Protein AF-A0A7K2LW72-F1 (afdb_monomer_lite)

pLDDT: mean 91.57, std 6.35, range [58.47, 97.62]

Foldseek 3Di:
DPADPPPVVVVVVVVVVLVVVVVVVVLCQQFAQLQVNCVVPDPDCPLSCQLQVQLVVVVHHRRGGRSNNRSVVRD

Secondary structure (DSSP, 8-state):
--SPSS-HHHHHHHHHHHHHTTHHHHHHHHHS-HHHHHHHH-SSHHHHHHHHHHHHHTT--TTSTTHHHHHHHT-

Radius of gyration: 13.93 Å; chains: 1; bounding box: 29×28×32 Å

Sequence (75 aa):
LFAPFPPVRAGVRLLARLRGAGGLRVARTMLLPVRRMGEEEFHGEGGRLLLAGNALHADLAPESAGSGGFGWLMS

Structure (mmCIF, N/CA/C/O backbone):
data_AF-A0A7K2LW72-F1
#
_entry.id   AF-A0A7K2LW72-F1
#
loop_
_atom_site.group_PDB
_atom_site.id
_atom_site.type_symbol
_atom_site.label_atom_id
_atom_site.label_alt_id
_atom_site.label_comp_id
_atom_site.label_asym_id
_atom_site.label_entity_id
_atom_site.label_seq_id
_atom_site.pdbx_PDB_ins_code
_atom_site.Cartn_x
_atom_site.Cartn_y
_atom_site.Cartn_z
_atom_site.occupancy
_atom_site.B_iso_or_equiv
_atom_site.auth_seq_id
_atom_site.auth_comp_id
_atom_site.auth_asym_id
_atom_site.auth_atom_id
_atom_site.pdbx_PDB_model_num
ATOM 1 N N . LEU A 1 1 ? 14.554 -13.879 -5.608 1.00 58.47 1 LEU A N 1
ATOM 2 C CA . LEU A 1 1 ? 15.894 -13.633 -6.187 1.00 58.47 1 LEU A CA 1
ATOM 3 C C . LEU A 1 1 ? 16.269 -14.637 -7.282 1.00 58.47 1 LEU A C 1
ATOM 5 O O . LEU A 1 1 ? 16.849 -14.214 -8.263 1.00 58.47 1 LEU A O 1
ATOM 9 N N . PHE A 1 2 ? 15.890 -15.921 -7.188 1.00 80.12 2 PHE A N 1
ATOM 10 C CA . PHE A 1 2 ? 16.255 -16.947 -8.192 1.00 80.12 2 PHE A CA 1
ATOM 11 C C . PHE A 1 2 ? 15.305 -17.097 -9.397 1.00 80.12 2 PHE A C 1
ATOM 13 O O . PHE A 1 2 ? 15.443 -18.037 -10.172 1.00 80.12 2 PHE A O 1
ATOM 20 N N . ALA A 1 3 ? 14.314 -16.216 -9.548 1.00 77.19 3 ALA A N 1
ATOM 21 C CA . ALA A 1 3 ? 13.419 -16.220 -10.705 1.00 77.19 3 ALA A CA 1
ATOM 22 C C . ALA A 1 3 ? 13.745 -15.011 -11.593 1.00 77.19 3 ALA A C 1
ATOM 24 O O . ALA A 1 3 ? 13.949 -13.926 -11.040 1.00 77.19 3 ALA A O 1
ATOM 25 N N . PRO A 1 4 ? 13.785 -15.171 -12.929 1.00 86.50 4 PRO A N 1
ATOM 26 C CA . PRO A 1 4 ? 14.082 -14.071 -13.834 1.00 86.50 4 PRO A CA 1
ATOM 27 C C . PRO A 1 4 ? 13.005 -12.989 -13.738 1.00 86.50 4 PRO A C 1
ATOM 29 O O . PRO A 1 4 ? 11.815 -13.277 -13.572 1.00 86.50 4 PRO A O 1
ATOM 32 N N . PHE A 1 5 ? 13.441 -11.738 -13.844 1.00 85.81 5 PHE A N 1
ATOM 33 C CA . PHE A 1 5 ? 12.547 -10.609 -14.039 1.00 85.81 5 PHE A CA 1
ATOM 34 C C . PHE A 1 5 ? 12.248 -10.464 -15.545 1.00 85.81 5 PHE A C 1
ATOM 36 O O . PHE A 1 5 ? 13.180 -10.571 -16.342 1.00 85.81 5 PHE A O 1
ATOM 43 N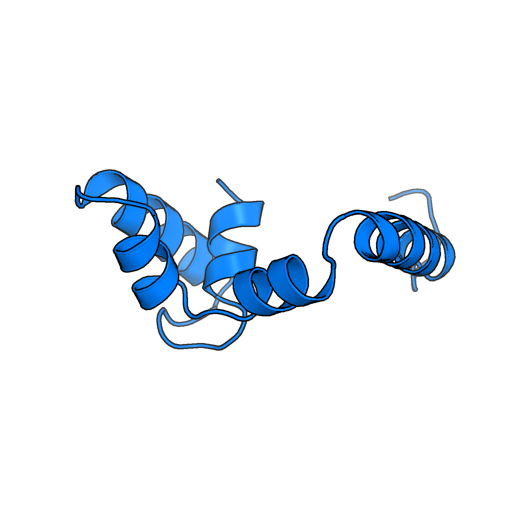 N . PRO A 1 6 ? 10.990 -10.215 -15.952 1.00 86.50 6 PRO A N 1
ATOM 44 C CA . PRO A 1 6 ? 9.818 -10.004 -15.103 1.00 86.50 6 PRO A CA 1
ATOM 45 C C . PRO A 1 6 ? 9.215 -11.314 -14.554 1.00 86.50 6 PRO A C 1
ATOM 47 O O . PRO A 1 6 ? 9.177 -12.327 -15.255 1.00 86.50 6 PRO A O 1
ATOM 50 N N . PRO A 1 7 ? 8.677 -11.317 -13.317 1.00 87.56 7 PRO A N 1
ATOM 51 C CA . PRO A 1 7 ? 8.163 -12.516 -12.653 1.00 87.56 7 PRO A CA 1
ATOM 52 C C . PRO A 1 7 ? 6.756 -12.911 -13.151 1.00 87.56 7 PRO A C 1
ATOM 54 O O . PRO A 1 7 ? 5.818 -13.064 -12.365 1.00 87.56 7 PRO A O 1
ATOM 57 N N . VAL A 1 8 ? 6.595 -13.119 -14.464 1.00 92.75 8 VAL A N 1
ATOM 58 C CA . VAL A 1 8 ? 5.299 -13.368 -15.129 1.00 92.75 8 VAL A CA 1
ATOM 59 C C . VAL A 1 8 ? 4.562 -14.559 -14.514 1.00 92.75 8 VAL A C 1
ATOM 61 O O . VAL A 1 8 ? 3.386 -14.462 -14.167 1.00 92.75 8 VAL A O 1
ATOM 64 N N . ARG A 1 9 ? 5.259 -15.682 -14.296 1.00 91.00 9 ARG A N 1
ATOM 65 C CA . ARG A 1 9 ? 4.655 -16.900 -13.726 1.00 91.00 9 ARG A CA 1
ATOM 66 C C . ARG A 1 9 ? 4.119 -16.675 -12.311 1.00 91.00 9 ARG A C 1
ATOM 68 O O . ARG A 1 9 ? 3.068 -17.208 -11.956 1.00 91.00 9 ARG A O 1
ATOM 75 N N . ALA A 1 10 ? 4.837 -15.900 -11.497 1.00 89.44 10 ALA A N 1
ATOM 76 C CA . ALA A 1 10 ? 4.388 -15.567 -10.151 1.00 89.44 10 ALA A CA 1
ATOM 77 C C . ALA A 1 10 ? 3.150 -14.660 -10.198 1.00 89.44 10 ALA A C 1
ATOM 79 O O . ALA A 1 10 ? 2.197 -14.924 -9.463 1.00 89.44 10 ALA A O 1
ATOM 80 N N . GLY A 1 11 ? 3.135 -13.677 -11.107 1.00 88.69 11 GLY A N 1
ATOM 81 C CA . GLY A 1 11 ? 1.993 -12.792 -11.343 1.00 88.69 11 GLY A CA 1
ATOM 82 C C . GLY A 1 11 ? 0.733 -13.549 -11.770 1.00 88.69 11 GLY A C 1
ATOM 83 O O . GLY A 1 11 ? -0.310 -13.414 -11.136 1.00 88.69 11 GLY A O 1
ATOM 84 N N . VAL A 1 12 ? 0.830 -14.433 -12.767 1.00 92.31 12 VAL A N 1
ATOM 85 C CA . VAL A 1 12 ? -0.311 -15.250 -13.227 1.00 92.31 12 VAL A CA 1
ATOM 86 C C . VAL A 1 12 ? -0.853 -16.138 -12.103 1.00 92.31 12 VAL A C 1
ATOM 88 O O . VAL A 1 12 ? -2.064 -16.225 -11.901 1.00 92.31 12 VAL A O 1
ATOM 91 N N . ARG A 1 13 ? 0.031 -16.762 -11.315 1.00 91.56 13 ARG A N 1
ATOM 92 C CA . ARG A 1 13 ? -0.377 -17.588 -10.169 1.00 91.56 13 ARG A CA 1
ATOM 93 C C . ARG A 1 13 ? -1.084 -16.770 -9.086 1.00 91.56 13 ARG A C 1
ATOM 95 O O . ARG A 1 13 ? -2.030 -17.267 -8.479 1.00 91.56 13 ARG A O 1
ATOM 102 N N . LEU A 1 14 ? -0.630 -15.544 -8.828 1.00 88.81 14 LEU A N 1
ATOM 103 C CA . LEU A 1 14 ? -1.295 -14.635 -7.896 1.00 88.81 14 LEU A CA 1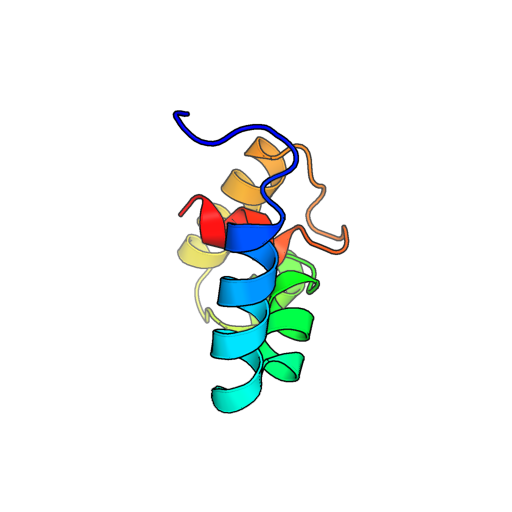
ATOM 104 C C . LEU A 1 14 ? -2.698 -14.278 -8.400 1.00 88.81 14 LEU A C 1
ATOM 106 O O . LEU A 1 14 ? -3.662 -14.443 -7.658 1.00 88.81 14 LEU A O 1
ATOM 110 N N . LEU A 1 15 ? -2.826 -13.883 -9.669 1.00 89.06 15 LEU A N 1
ATOM 111 C CA . LEU A 1 15 ? -4.120 -13.564 -10.282 1.00 89.06 15 LEU A CA 1
ATOM 112 C C . LEU A 1 15 ? -5.100 -14.741 -10.203 1.00 89.06 15 LEU A C 1
ATOM 114 O O . LEU A 1 15 ? -6.259 -14.552 -9.836 1.00 89.06 15 LEU A O 1
ATOM 118 N N . ALA A 1 16 ? -4.633 -15.964 -10.472 1.00 90.06 16 ALA A N 1
ATOM 119 C CA . ALA A 1 16 ? -5.453 -17.168 -10.361 1.00 90.06 16 ALA A CA 1
ATOM 120 C C . ALA A 1 16 ? -5.988 -17.389 -8.933 1.00 90.06 16 ALA A C 1
ATOM 122 O O . ALA A 1 16 ? -7.149 -17.756 -8.766 1.00 90.06 16 ALA A O 1
ATOM 123 N N . ARG A 1 17 ? -5.174 -17.120 -7.902 1.00 87.62 17 ARG A N 1
ATOM 124 C CA . ARG A 1 17 ? -5.597 -17.217 -6.492 1.00 87.62 17 ARG A CA 1
ATOM 125 C C . ARG A 1 17 ? -6.583 -16.123 -6.104 1.00 87.62 17 ARG A C 1
ATOM 127 O O . ARG A 1 17 ? -7.583 -16.405 -5.452 1.00 87.62 17 ARG A O 1
ATOM 134 N N . LEU A 1 18 ? -6.332 -14.892 -6.542 1.00 87.19 18 LEU A N 1
ATOM 135 C CA . LEU A 1 18 ? -7.208 -13.758 -6.260 1.00 87.19 18 L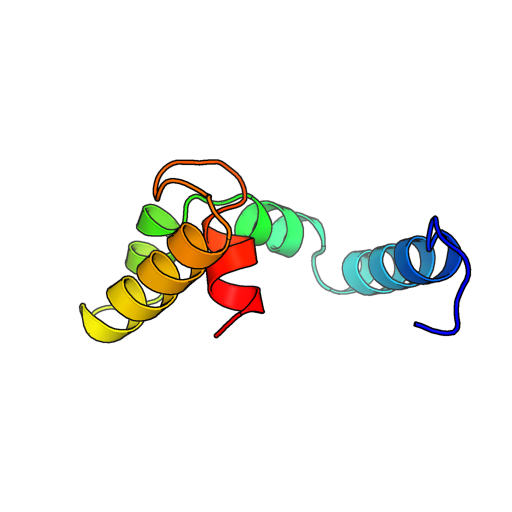EU A CA 1
ATOM 136 C C . LEU A 1 18 ? -8.583 -13.924 -6.917 1.00 87.19 18 LEU A C 1
ATOM 138 O O . LEU A 1 18 ? -9.592 -13.565 -6.316 1.00 87.19 18 LEU A O 1
ATOM 142 N N . ARG A 1 19 ? -8.659 -14.530 -8.108 1.00 83.00 19 ARG A N 1
ATOM 143 C CA . ARG A 1 19 ? -9.928 -14.763 -8.815 1.00 83.00 19 ARG A CA 1
ATOM 144 C C . ARG A 1 19 ? -10.952 -15.549 -7.980 1.00 83.00 19 ARG A C 1
ATOM 146 O O . ARG A 1 19 ? -12.133 -15.233 -8.054 1.00 83.00 19 ARG A O 1
ATOM 153 N N . GLY A 1 20 ? -10.521 -16.531 -7.184 1.00 78.12 20 GLY A N 1
ATOM 154 C CA . GLY A 1 20 ? -11.415 -17.342 -6.341 1.00 78.12 20 GLY A CA 1
ATOM 155 C C . GLY A 1 20 ? -11.770 -16.724 -4.983 1.00 78.12 20 GLY A C 1
ATOM 156 O O . GLY A 1 20 ? -12.737 -17.147 -4.363 1.00 78.12 20 GLY A O 1
ATOM 157 N N . ALA A 1 21 ? -11.016 -15.720 -4.525 1.00 75.69 21 ALA A N 1
ATOM 158 C CA . ALA A 1 21 ? -11.089 -15.181 -3.162 1.00 75.69 21 ALA A CA 1
ATOM 159 C C . ALA A 1 21 ? -11.655 -13.748 -3.089 1.00 75.69 21 ALA A C 1
ATOM 161 O O . ALA A 1 21 ? -11.426 -13.032 -2.118 1.00 75.69 21 ALA A O 1
ATOM 162 N N . GLY A 1 22 ? -12.360 -13.289 -4.128 1.00 81.56 22 GLY A N 1
ATOM 163 C CA . GLY A 1 22 ? -12.849 -11.909 -4.196 1.00 81.56 22 GLY A CA 1
ATOM 164 C C . GLY A 1 22 ? -11.769 -10.909 -4.619 1.00 81.56 22 GLY A C 1
ATOM 165 O O . GLY A 1 22 ? -11.645 -9.834 -4.038 1.00 81.56 22 GLY A O 1
ATOM 166 N N . GLY A 1 23 ? -10.991 -11.239 -5.651 1.00 86.19 23 GLY A N 1
ATOM 167 C CA . GLY A 1 23 ? -9.829 -10.469 -6.104 1.00 86.19 23 GLY A CA 1
ATOM 168 C C . GLY A 1 23 ? -10.082 -8.990 -6.399 1.00 86.19 23 GLY A C 1
ATOM 169 O O . GLY A 1 23 ? -9.178 -8.190 -6.201 1.00 86.19 23 GLY A O 1
ATOM 170 N N . LEU A 1 24 ? -11.301 -8.599 -6.787 1.00 88.44 24 LEU A N 1
ATOM 171 C CA . LEU A 1 24 ? -11.666 -7.183 -6.943 1.00 88.44 24 LEU A CA 1
ATOM 172 C C . LEU A 1 24 ? -11.670 -6.426 -5.611 1.00 88.44 24 LEU A C 1
ATOM 174 O O . LEU A 1 24 ? -11.249 -5.275 -5.564 1.00 88.44 24 LEU A O 1
ATOM 178 N N . ARG A 1 25 ? -12.105 -7.070 -4.522 1.00 87.81 25 ARG A N 1
ATOM 179 C CA . ARG A 1 25 ? -12.042 -6.488 -3.177 1.00 87.81 25 ARG A CA 1
ATOM 180 C C . ARG A 1 25 ? -10.591 -6.319 -2.751 1.00 87.81 25 ARG A C 1
ATOM 182 O O . ARG A 1 25 ? -10.223 -5.238 -2.317 1.00 87.81 25 ARG A O 1
ATOM 189 N N . VAL A 1 26 ? -9.769 -7.350 -2.953 1.00 88.38 26 VAL A N 1
ATOM 190 C CA . VAL A 1 26 ? -8.332 -7.281 -2.652 1.00 88.38 26 VAL A CA 1
ATOM 191 C C . VAL A 1 26 ? -7.654 -6.189 -3.478 1.00 88.38 26 VAL A C 1
ATOM 193 O O . VAL A 1 26 ? -6.921 -5.382 -2.923 1.00 88.38 26 VAL A O 1
ATOM 196 N N . ALA A 1 27 ? -7.937 -6.107 -4.780 1.00 89.50 27 ALA A N 1
ATOM 197 C CA . ALA A 1 27 ? -7.403 -5.061 -5.647 1.00 89.50 27 ALA A CA 1
ATOM 198 C C . ALA A 1 27 ? -7.838 -3.661 -5.187 1.00 89.50 27 ALA A C 1
ATOM 200 O O . ALA A 1 27 ? -7.005 -2.763 -5.115 1.00 89.50 27 ALA A O 1
ATOM 201 N N . ARG A 1 28 ? -9.114 -3.480 -4.811 1.00 90.62 28 ARG A N 1
ATOM 202 C CA . ARG A 1 28 ? -9.608 -2.221 -4.234 1.00 90.62 28 ARG A CA 1
ATOM 203 C C . ARG A 1 28 ? -8.838 -1.860 -2.968 1.00 90.62 28 ARG A C 1
ATOM 205 O O . ARG A 1 28 ? -8.381 -0.731 -2.866 1.00 90.62 28 ARG A O 1
ATOM 212 N N . THR A 1 29 ? -8.703 -2.787 -2.021 1.00 89.44 29 THR A N 1
ATOM 213 C CA . THR A 1 29 ? -7.990 -2.539 -0.759 1.00 89.44 29 THR A CA 1
ATOM 214 C C . THR A 1 29 ? -6.524 -2.200 -1.013 1.00 89.44 29 THR A C 1
ATOM 216 O O . THR A 1 29 ? -6.021 -1.236 -0.453 1.00 89.44 29 THR A O 1
ATOM 219 N N . MET A 1 30 ? -5.862 -2.919 -1.923 1.00 91.00 30 MET A N 1
ATOM 220 C CA . MET A 1 30 ? -4.469 -2.656 -2.297 1.00 91.00 30 MET A CA 1
ATOM 221 C C . MET A 1 30 ? -4.273 -1.274 -2.920 1.00 91.00 30 MET A C 1
ATOM 223 O O . MET A 1 30 ? -3.217 -0.682 -2.739 1.00 91.00 30 MET A O 1
ATOM 227 N N . LEU A 1 31 ? -5.271 -0.754 -3.639 1.00 93.88 31 LEU A N 1
ATOM 228 C CA . LEU A 1 31 ? -5.233 0.576 -4.249 1.00 93.88 31 LEU A CA 1
ATOM 229 C C . LEU A 1 31 ? -5.741 1.691 -3.325 1.00 93.88 31 LEU A C 1
ATOM 231 O O . LEU A 1 31 ? -5.543 2.864 -3.644 1.00 93.88 31 LEU A O 1
ATOM 235 N N . LEU A 1 32 ? -6.384 1.356 -2.204 1.00 96.00 32 LEU A N 1
ATOM 236 C CA . LEU A 1 32 ? -6.960 2.332 -1.285 1.00 96.00 32 LEU A CA 1
ATOM 237 C C . LEU A 1 32 ? -5.846 3.183 -0.641 1.00 96.00 32 LEU A C 1
ATOM 239 O O . LEU A 1 32 ? -4.801 2.639 -0.271 1.00 96.00 32 LEU A O 1
ATOM 243 N N . PRO A 1 33 ? -6.045 4.503 -0.474 1.00 97.00 33 PRO A N 1
ATOM 244 C CA . PRO A 1 33 ? -5.117 5.329 0.287 1.00 97.00 33 PRO A CA 1
ATOM 245 C C . PRO A 1 33 ? -4.970 4.841 1.732 1.00 97.00 33 PRO A C 1
ATOM 247 O O . PRO A 1 33 ? -5.965 4.482 2.369 1.00 97.00 33 PRO A O 1
ATOM 250 N N . VAL A 1 34 ? -3.750 4.866 2.273 1.00 96.88 34 VAL A N 1
ATOM 251 C CA . VAL A 1 34 ? -3.442 4.347 3.615 1.00 96.88 34 VAL A CA 1
ATOM 252 C C . VAL A 1 34 ? -4.188 5.095 4.711 1.00 96.88 34 VAL A C 1
ATOM 254 O O . VAL A 1 34 ? -4.563 4.486 5.708 1.00 96.88 34 VAL A O 1
ATOM 257 N N . ARG A 1 35 ? -4.491 6.386 4.512 1.00 95.00 35 ARG A N 1
ATOM 258 C CA . ARG A 1 35 ? -5.320 7.134 5.461 1.00 95.00 35 ARG A CA 1
ATOM 259 C C . ARG A 1 35 ? -6.723 6.540 5.565 1.00 95.00 35 ARG A C 1
ATOM 261 O O . ARG A 1 35 ? -7.180 6.254 6.667 1.00 95.00 35 ARG A O 1
ATOM 268 N N . ARG A 1 36 ? -7.387 6.300 4.428 1.00 95.62 36 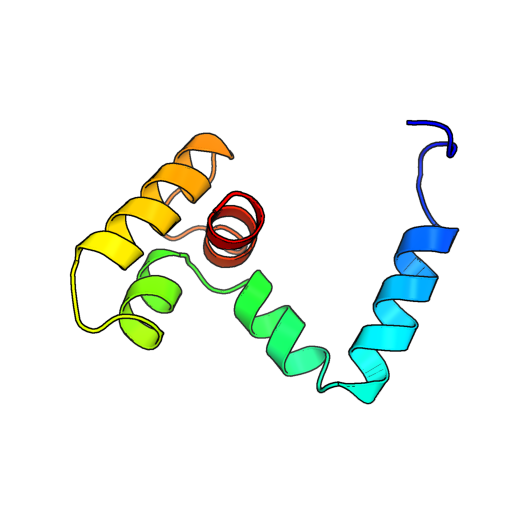ARG A N 1
ATOM 269 C CA . ARG A 1 36 ? -8.726 5.690 4.416 1.00 95.62 36 ARG A CA 1
ATOM 270 C C . ARG A 1 36 ? -8.694 4.248 4.891 1.00 95.62 36 ARG A C 1
ATOM 272 O O . ARG A 1 36 ? -9.558 3.862 5.664 1.00 95.62 36 ARG A O 1
ATOM 279 N N . MET A 1 37 ? -7.679 3.486 4.501 1.00 95.06 37 MET A N 1
ATOM 280 C CA . MET A 1 37 ? -7.493 2.124 4.994 1.00 95.06 37 MET A CA 1
ATOM 281 C C . MET A 1 37 ? -7.317 2.087 6.520 1.00 95.06 37 MET A C 1
ATOM 283 O O . MET A 1 37 ? -7.941 1.276 7.193 1.00 95.06 37 MET A O 1
ATOM 287 N N . GLY A 1 38 ? -6.523 2.996 7.086 1.00 95.12 38 GLY A N 1
ATOM 288 C CA . GLY A 1 38 ? -6.350 3.109 8.531 1.00 95.12 38 GLY A CA 1
ATOM 289 C C . GLY A 1 38 ? -7.642 3.495 9.262 1.00 95.12 38 GLY A C 1
ATOM 290 O O . GLY A 1 38 ? -7.921 2.972 10.340 1.00 95.12 38 GLY A O 1
ATOM 291 N N . GLU A 1 39 ? -8.441 4.397 8.689 1.00 95.38 39 GLU A N 1
ATOM 292 C CA . GLU A 1 39 ? -9.762 4.765 9.219 1.00 95.38 39 GLU A CA 1
ATOM 293 C C . GLU A 1 39 ? -10.763 3.599 9.174 1.00 95.38 39 GLU A C 1
ATOM 295 O O . GLU A 1 39 ? -11.528 3.436 10.122 1.00 95.38 39 GLU A O 1
ATOM 300 N N . GLU A 1 40 ? -10.761 2.811 8.091 1.00 94.75 40 GLU A N 1
ATOM 301 C CA . GLU A 1 40 ? -11.672 1.675 7.884 1.00 94.75 40 GLU A CA 1
ATOM 302 C C . GLU A 1 40 ? -11.337 0.489 8.809 1.00 94.75 40 GLU A C 1
ATOM 304 O O . GLU A 1 40 ? -12.247 -0.136 9.351 1.00 94.75 40 GLU A O 1
ATOM 309 N N . GLU A 1 41 ? -10.051 0.198 9.030 1.00 93.19 41 GLU A N 1
ATOM 310 C CA . GLU A 1 41 ? -9.615 -1.027 9.722 1.00 93.19 41 GLU A CA 1
ATOM 311 C C . GLU A 1 41 ? -9.311 -0.831 11.217 1.00 93.19 41 GLU A C 1
ATOM 313 O O . GLU A 1 41 ? -9.337 -1.788 11.993 1.00 93.19 41 GLU A O 1
ATOM 318 N N . PHE A 1 42 ? -9.031 0.399 11.658 1.00 95.12 42 PHE A N 1
ATOM 319 C CA . PHE A 1 42 ? -8.627 0.664 13.039 1.00 95.12 42 PHE A CA 1
ATOM 320 C C . PHE A 1 42 ? -9.493 1.728 13.690 1.00 95.12 42 PHE A C 1
ATOM 32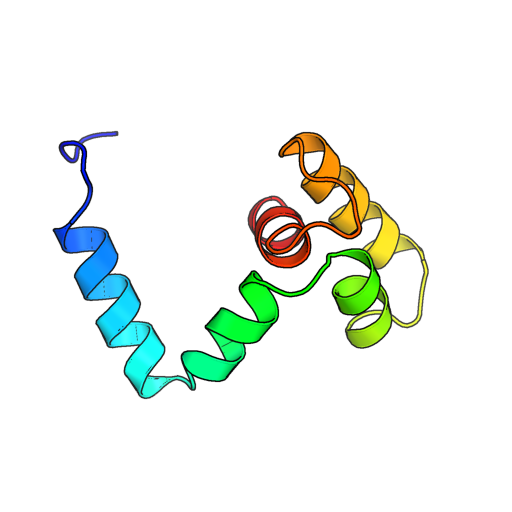2 O O . PHE A 1 42 ? -9.688 2.812 13.150 1.00 95.12 42 PHE A O 1
ATOM 329 N N . HIS A 1 43 ? -9.920 1.461 14.922 1.00 94.00 43 HIS A N 1
ATOM 330 C CA . HIS A 1 43 ? -10.565 2.459 15.778 1.00 94.00 43 HIS A CA 1
ATOM 331 C C . HIS A 1 43 ? -9.543 3.380 16.466 1.00 94.00 43 HIS A C 1
ATOM 333 O O . HIS A 1 43 ? -9.850 4.536 16.744 1.00 94.00 43 HIS A O 1
ATOM 339 N N . GLY A 1 44 ? -8.333 2.874 16.735 1.00 92.75 44 GLY A N 1
ATOM 340 C CA . GLY A 1 44 ? -7.254 3.598 17.410 1.00 92.75 44 GLY A CA 1
ATOM 341 C C . GLY A 1 44 ? -6.160 4.085 16.460 1.00 92.75 44 GLY A C 1
ATOM 342 O O . GLY A 1 44 ? -6.026 3.608 15.336 1.00 92.75 44 GLY A O 1
ATOM 343 N N . GLU A 1 45 ? -5.345 5.020 16.937 1.00 95.25 45 GLU A N 1
ATOM 344 C CA . GLU A 1 45 ? -4.351 5.709 16.108 1.00 95.25 45 GLU A CA 1
ATOM 345 C C . GLU A 1 45 ? -3.092 4.871 15.823 1.00 95.25 45 GLU A C 1
ATOM 347 O O . GLU A 1 45 ? -2.514 4.982 14.746 1.00 95.25 45 GLU A O 1
ATOM 352 N N . GLY A 1 46 ? -2.703 3.962 16.726 1.00 96.06 46 GLY A N 1
ATOM 353 C CA . GLY A 1 46 ? -1.458 3.189 16.600 1.00 96.06 46 GLY A CA 1
ATOM 354 C C . GLY A 1 46 ? -1.350 2.365 15.310 1.00 96.06 46 GLY A C 1
ATOM 355 O O . GLY A 1 46 ? -0.332 2.427 14.625 1.00 96.06 46 GLY A O 1
ATOM 356 N N . GLY A 1 47 ? -2.413 1.645 14.931 1.00 94.94 47 GLY A N 1
ATOM 357 C CA . GLY A 1 47 ? -2.435 0.880 13.675 1.00 94.94 47 GLY A CA 1
ATOM 358 C C . GLY A 1 47 ? -2.399 1.776 12.434 1.00 94.94 47 GLY A C 1
ATOM 359 O O . GLY A 1 47 ? -1.726 1.461 11.455 1.00 94.94 47 GLY A O 1
ATOM 360 N N . ARG A 1 48 ? -3.048 2.945 12.500 1.00 95.81 48 ARG A N 1
ATOM 361 C CA . ARG A 1 48 ? -3.045 3.939 11.416 1.00 95.81 48 ARG A CA 1
ATOM 362 C C . ARG A 1 48 ? -1.652 4.527 11.205 1.00 95.81 48 ARG A C 1
ATOM 364 O O . ARG A 1 48 ? -1.215 4.647 10.064 1.00 95.81 48 ARG A O 1
ATOM 371 N N . LEU A 1 49 ? -0.954 4.851 12.295 1.00 97.00 49 LEU A N 1
ATOM 372 C CA . LEU A 1 49 ? 0.408 5.383 12.259 1.00 97.00 49 LEU A CA 1
ATOM 373 C C . LEU A 1 49 ? 1.417 4.356 11.739 1.00 97.00 49 LEU A C 1
ATOM 375 O O . LEU A 1 49 ? 2.272 4.727 10.941 1.00 97.00 49 LEU A O 1
ATOM 379 N N . LEU A 1 50 ? 1.298 3.081 12.130 1.00 96.38 50 LEU A N 1
ATOM 380 C CA . LEU A 1 50 ? 2.156 2.014 11.601 1.00 96.38 50 LEU A CA 1
ATOM 381 C C . LEU A 1 50 ? 2.008 1.892 10.080 1.00 96.38 50 LEU A C 1
ATOM 383 O O . LEU A 1 50 ? 3.001 1.947 9.355 1.00 96.38 50 LEU A O 1
ATOM 387 N N . LEU A 1 51 ? 0.766 1.787 9.594 1.00 96.69 51 LEU A N 1
ATOM 388 C CA . LEU A 1 51 ? 0.507 1.679 8.160 1.00 96.69 51 LEU A CA 1
ATOM 389 C C . LEU A 1 51 ? 0.980 2.925 7.402 1.00 96.69 51 LEU A C 1
ATOM 391 O O . LEU A 1 51 ? 1.608 2.794 6.353 1.00 96.69 51 LEU A O 1
ATOM 395 N N . ALA A 1 52 ? 0.714 4.128 7.920 1.00 96.75 52 ALA A N 1
ATOM 396 C CA . ALA A 1 52 ? 1.147 5.376 7.293 1.00 96.75 52 ALA A CA 1
ATOM 397 C C . ALA A 1 52 ? 2.677 5.512 7.260 1.00 96.75 52 ALA A C 1
ATOM 399 O O . ALA A 1 52 ? 3.230 5.912 6.238 1.00 96.75 52 ALA A O 1
ATOM 400 N N . GLY A 1 53 ? 3.365 5.141 8.344 1.00 97.12 53 GLY A N 1
ATOM 401 C CA . GLY A 1 53 ? 4.825 5.120 8.410 1.00 97.12 53 GLY A CA 1
ATOM 402 C C . GLY A 1 53 ? 5.428 4.159 7.387 1.00 97.12 53 GLY A C 1
ATOM 403 O O . GLY A 1 53 ? 6.353 4.529 6.669 1.00 97.12 53 GLY A O 1
ATOM 404 N N . ASN A 1 54 ? 4.843 2.970 7.241 1.00 97.62 54 ASN A N 1
ATOM 405 C CA . ASN A 1 54 ? 5.238 2.027 6.201 1.00 97.62 54 ASN A CA 1
ATOM 406 C C . ASN A 1 54 ? 4.959 2.573 4.794 1.00 97.62 54 ASN A C 1
ATOM 408 O O . ASN A 1 54 ? 5.833 2.517 3.940 1.00 97.62 54 ASN A O 1
ATOM 412 N N . ALA A 1 55 ? 3.795 3.166 4.532 1.00 97.06 55 ALA A N 1
ATOM 413 C CA . ALA A 1 55 ? 3.516 3.766 3.227 1.00 97.06 55 ALA A CA 1
ATOM 414 C C . ALA A 1 55 ? 4.555 4.837 2.847 1.00 97.06 55 ALA A C 1
ATOM 416 O O . ALA A 1 55 ? 5.062 4.835 1.727 1.00 97.06 55 ALA A O 1
ATOM 417 N N . LEU A 1 56 ? 4.930 5.689 3.805 1.00 97.19 56 LEU A N 1
ATOM 418 C CA . LEU A 1 56 ? 5.985 6.687 3.629 1.00 97.19 56 LEU A CA 1
ATOM 419 C C . LEU A 1 56 ? 7.364 6.051 3.426 1.00 97.19 56 LEU A C 1
ATOM 421 O O . LEU A 1 56 ? 8.144 6.558 2.630 1.00 97.19 56 LEU A O 1
ATOM 425 N N . HIS A 1 57 ? 7.661 4.936 4.097 1.00 97.44 57 HIS A N 1
ATOM 426 C CA . HIS A 1 57 ? 8.891 4.171 3.871 1.00 97.44 57 HIS A CA 1
ATOM 427 C C . HIS A 1 57 ? 8.956 3.562 2.460 1.00 97.44 57 HIS A C 1
ATOM 429 O O . HIS A 1 57 ? 10.041 3.326 1.941 1.00 97.44 57 HIS A O 1
ATOM 435 N N . ALA A 1 58 ? 7.801 3.338 1.827 1.00 95.44 58 ALA A N 1
ATOM 436 C CA . ALA A 1 58 ? 7.686 2.969 0.418 1.00 95.44 58 ALA A CA 1
ATOM 437 C C . ALA A 1 58 ? 7.620 4.191 -0.525 1.00 95.44 58 ALA A C 1
ATOM 439 O O . ALA A 1 58 ? 7.223 4.040 -1.680 1.00 95.44 58 ALA A O 1
ATOM 440 N N . ASP A 1 59 ? 7.959 5.391 -0.041 1.00 96.38 59 ASP A N 1
ATOM 441 C CA . ASP A 1 59 ? 7.914 6.666 -0.770 1.00 96.38 59 ASP A CA 1
ATOM 442 C C . ASP A 1 59 ? 6.517 7.049 -1.301 1.00 96.38 59 ASP A C 1
ATOM 444 O O . ASP A 1 59 ? 6.371 7.830 -2.246 1.00 96.38 59 ASP A O 1
ATOM 448 N N . LEU A 1 60 ? 5.453 6.523 -0.686 1.00 95.38 60 LEU A N 1
ATOM 449 C CA . LEU A 1 60 ? 4.071 6.827 -1.047 1.00 95.38 60 LEU A CA 1
ATOM 450 C C . LEU A 1 60 ? 3.442 7.773 -0.026 1.00 95.38 60 LEU A C 1
ATOM 452 O O . LEU A 1 60 ? 3.338 7.470 1.163 1.00 95.38 60 LEU A O 1
ATOM 456 N N . ALA A 1 61 ? 2.948 8.915 -0.509 1.00 96.62 61 ALA A N 1
ATOM 457 C CA . ALA A 1 61 ? 2.177 9.834 0.320 1.00 96.62 61 ALA A CA 1
ATOM 458 C C . ALA A 1 61 ? 0.885 9.165 0.848 1.00 96.62 61 ALA A C 1
ATOM 460 O O . ALA A 1 61 ? 0.319 8.310 0.158 1.00 96.62 61 ALA A O 1
ATOM 461 N N . PRO A 1 62 ? 0.351 9.580 2.016 1.00 94.56 62 PRO A N 1
ATOM 462 C CA . PRO A 1 62 ? -0.790 8.900 2.639 1.00 94.56 62 PRO A CA 1
ATOM 463 C C . PRO A 1 62 ? -2.099 8.886 1.828 1.00 94.56 62 PRO A C 1
ATOM 465 O O . PRO A 1 62 ? -2.991 8.072 2.076 1.00 94.56 62 PRO A O 1
ATOM 468 N N . GLU A 1 63 ? -2.218 9.799 0.864 1.00 95.31 63 GLU A N 1
ATOM 469 C CA . GLU A 1 63 ? -3.362 9.918 -0.049 1.00 95.31 63 GLU A CA 1
ATOM 470 C C . GLU A 1 63 ? -3.151 9.188 -1.379 1.00 95.31 63 GLU A C 1
ATOM 472 O O . GLU A 1 63 ? -4.089 9.040 -2.162 1.00 95.31 63 GLU A O 1
ATOM 477 N N . SER A 1 64 ? -1.922 8.753 -1.668 1.00 94.94 64 SER A N 1
ATOM 478 C CA . SER A 1 64 ? -1.588 8.135 -2.947 1.00 94.94 64 SER A CA 1
ATOM 479 C C . SER A 1 64 ? -2.314 6.806 -3.103 1.00 94.94 64 SER A C 1
ATOM 481 O O . SER A 1 64 ? -2.355 5.992 -2.175 1.00 94.94 64 SER A O 1
ATOM 483 N N . ALA A 1 65 ? -2.838 6.545 -4.300 1.00 94.69 65 ALA A N 1
ATOM 484 C CA . ALA A 1 65 ? -3.346 5.223 -4.640 1.00 94.69 65 ALA A CA 1
ATOM 485 C C . ALA A 1 65 ? -2.224 4.186 -4.475 1.00 94.69 65 ALA A C 1
ATOM 487 O O . ALA A 1 65 ? -1.092 4.412 -4.901 1.00 94.69 65 ALA A O 1
ATOM 488 N N . GLY A 1 66 ? -2.528 3.063 -3.830 1.00 91.56 66 GLY A N 1
ATOM 489 C CA . GLY A 1 66 ? -1.529 2.037 -3.522 1.00 91.56 66 GLY A CA 1
ATOM 490 C C . GLY A 1 66 ? -0.832 2.195 -2.168 1.00 91.56 66 GLY A C 1
ATOM 491 O O . GLY A 1 66 ? -0.259 1.223 -1.681 1.00 91.56 66 GLY A O 1
ATOM 492 N N . SER A 1 67 ? -0.904 3.371 -1.529 1.00 95.00 67 SER A N 1
ATOM 493 C CA . SER A 1 67 ? -0.239 3.607 -0.237 1.00 95.00 67 SER A CA 1
ATOM 494 C C . SER A 1 67 ? -0.739 2.662 0.856 1.00 95.00 67 SER A C 1
ATOM 496 O O . SER A 1 67 ? 0.069 2.167 1.634 1.00 95.00 67 SER A O 1
ATOM 498 N N . GLY A 1 68 ? -2.039 2.342 0.894 1.00 95.62 68 GLY A N 1
ATOM 499 C CA . GLY A 1 68 ? -2.588 1.380 1.853 1.00 95.62 68 GLY A CA 1
ATOM 500 C C . GLY A 1 68 ? -2.044 -0.030 1.639 1.00 95.62 68 GLY A C 1
ATOM 501 O O . GLY A 1 68 ? -1.593 -0.668 2.588 1.00 95.62 68 GLY A O 1
ATOM 502 N N . GLY A 1 69 ? -2.002 -0.486 0.384 1.00 95.31 69 GLY A N 1
ATOM 503 C CA . GLY A 1 69 ? -1.460 -1.797 0.029 1.00 95.31 69 GLY A CA 1
ATOM 504 C C . GLY A 1 69 ? 0.015 -1.958 0.398 1.00 95.31 69 GLY A C 1
ATOM 505 O O . GLY A 1 69 ? 0.385 -2.968 0.995 1.00 95.31 69 GLY A O 1
ATOM 506 N N . PHE A 1 70 ? 0.852 -0.961 0.095 1.00 95.31 70 PHE A N 1
ATOM 507 C CA . PHE A 1 70 ? 2.271 -0.976 0.474 1.00 95.31 70 PHE A CA 1
ATOM 508 C C . PHE A 1 70 ? 2.484 -0.796 1.979 1.00 95.31 70 PHE A C 1
ATOM 510 O O . PHE A 1 70 ? 3.323 -1.487 2.552 1.00 95.31 70 PHE A O 1
ATOM 517 N N . GLY A 1 71 ? 1.691 0.061 2.629 1.00 95.75 71 GLY A N 1
ATOM 518 C CA . GLY A 1 71 ? 1.701 0.217 4.081 1.00 95.75 71 GLY A CA 1
ATOM 519 C C . GLY A 1 71 ? 1.448 -1.109 4.800 1.00 95.75 71 GLY A C 1
ATOM 520 O O . GLY A 1 71 ? 2.180 -1.451 5.724 1.00 95.75 71 GLY A O 1
ATOM 521 N N . TRP A 1 72 ? 0.475 -1.888 4.315 1.00 94.81 72 TRP A N 1
ATOM 522 C CA . TRP A 1 72 ? 0.142 -3.215 4.838 1.00 94.81 72 TRP A CA 1
ATOM 523 C C . TRP A 1 72 ? 1.183 -4.286 4.504 1.00 94.81 72 TRP A C 1
ATOM 525 O O . TRP A 1 72 ? 1.512 -5.096 5.360 1.00 94.81 72 TRP A O 1
ATOM 535 N N . LEU A 1 73 ? 1.716 -4.302 3.278 1.00 94.31 73 LEU A N 1
ATOM 536 C CA . LEU A 1 73 ? 2.677 -5.323 2.841 1.00 94.31 73 LEU A CA 1
ATOM 537 C C . LEU A 1 73 ? 3.992 -5.289 3.639 1.00 94.31 73 LEU A C 1
ATOM 539 O O . LEU A 1 73 ? 4.699 -6.295 3.687 1.00 94.31 73 LEU A O 1
ATOM 543 N N . MET A 1 74 ? 4.328 -4.136 4.219 1.00 93.44 74 MET A N 1
ATOM 544 C CA . MET A 1 74 ? 5.553 -3.928 4.996 1.00 93.44 74 MET A CA 1
ATOM 545 C C . MET A 1 74 ? 5.330 -3.917 6.518 1.00 93.44 74 MET A C 1
ATOM 547 O O . MET A 1 74 ? 6.285 -3.676 7.256 1.00 93.44 74 MET A O 1
ATOM 551 N N . SER A 1 75 ? 4.096 -4.122 6.994 1.00 88.06 75 SER A N 1
ATOM 552 C CA . SER A 1 75 ? 3.769 -4.298 8.423 1.00 88.06 75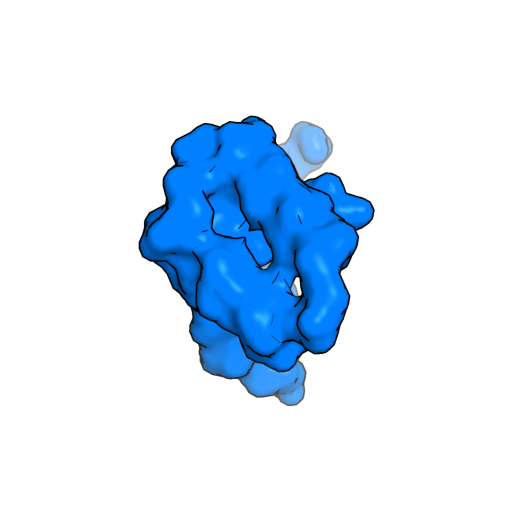 SER A CA 1
ATOM 553 C C . SER A 1 75 ? 3.918 -5.753 8.843 1.00 88.06 75 SER A C 1
ATOM 555 O O . SER A 1 75 ? 4.391 -5.963 9.980 1.00 88.06 75 SER A O 1
#